Protein AF-A0A3D0ZDS3-F1 (afdb_monomer_lite)

Radius of gyration: 17.26 Å; chains: 1; bounding box: 46×27×45 Å

Secondary structure (DSSP, 8-state):
---SS-GGG--HHHHHHHHHHHH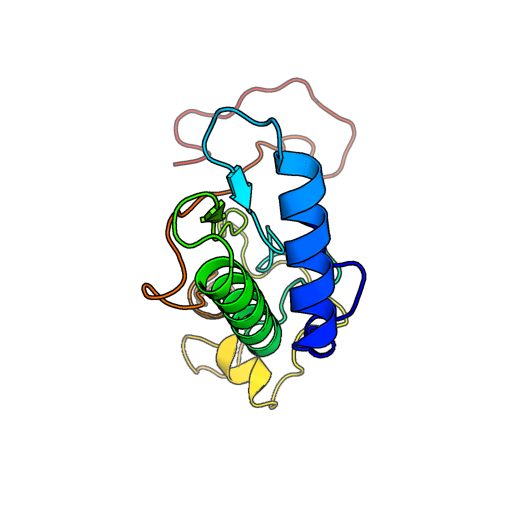HHTTT--S-EEEE-S-STTSSSSTTTT-HHHHHHHHHHHHHHHHHHHTTTEEEEE-PBPGGGPSPS--TTSPPTTSTTTTTT-SS-SS--STTS-SSGGG---TTT--EE--B-----STTSS-----PPTTTT-

Structure (mmCIF, N/CA/C/O backbone):
data_AF-A0A3D0ZDS3-F1
#
_entry.id   AF-A0A3D0ZDS3-F1
#
loop_
_atom_site.group_PDB
_atom_site.id
_atom_site.type_symbol
_atom_site.label_atom_id
_atom_site.label_alt_id
_atom_site.label_comp_id
_atom_site.label_asym_id
_atom_site.label_entity_id
_atom_site.label_seq_id
_atom_site.pdbx_PDB_ins_code
_atom_site.Cartn_x
_atom_site.Cartn_y
_atom_site.Cartn_z
_atom_site.occupancy
_atom_site.B_iso_or_equiv
_atom_site.auth_seq_id
_atom_site.auth_comp_id
_atom_site.auth_asym_id
_atom_site.auth_atom_id
_atom_site.pdbx_PDB_model_num
ATOM 1 N N . VAL A 1 1 ? -7.464 5.366 3.498 1.00 92.94 1 VAL A N 1
ATOM 2 C CA . VAL A 1 1 ? -6.716 6.273 4.393 1.00 92.94 1 VAL A CA 1
ATOM 3 C C . VAL A 1 1 ? -5.455 6.715 3.685 1.00 92.94 1 VAL A C 1
ATOM 5 O O . VAL A 1 1 ? -4.686 5.861 3.259 1.00 92.94 1 VAL A O 1
ATOM 8 N N . LYS A 1 2 ? -5.288 8.025 3.502 1.00 95.94 2 LYS A N 1
ATOM 9 C CA . LYS A 1 2 ? -4.090 8.621 2.904 1.00 95.94 2 LYS A CA 1
ATOM 10 C C . LYS A 1 2 ? -3.236 9.173 4.053 1.00 95.94 2 LYS A C 1
ATOM 12 O O . LYS A 1 2 ? -3.731 10.076 4.727 1.00 95.94 2 LYS A O 1
ATOM 17 N N . PRO A 1 3 ? -2.050 8.616 4.348 1.00 95.00 3 PRO A N 1
ATOM 18 C CA . PRO A 1 3 ? -1.202 9.158 5.403 1.00 95.00 3 PRO A CA 1
ATOM 19 C C . PRO A 1 3 ? -0.781 10.589 5.049 1.00 95.00 3 PRO A C 1
ATOM 21 O O . PRO A 1 3 ? -0.432 10.875 3.906 1.00 95.00 3 PRO A O 1
ATOM 24 N N . THR A 1 4 ? -0.851 11.489 6.028 1.00 91.81 4 THR A N 1
ATOM 25 C CA . THR A 1 4 ? -0.437 12.898 5.895 1.00 91.81 4 THR A CA 1
ATOM 26 C C . THR A 1 4 ? 0.978 13.149 6.415 1.00 91.81 4 THR A C 1
ATOM 28 O O . THR A 1 4 ? 1.488 14.260 6.303 1.00 91.81 4 THR A O 1
ATOM 31 N N . VAL A 1 5 ? 1.606 12.117 6.978 1.00 93.94 5 VAL A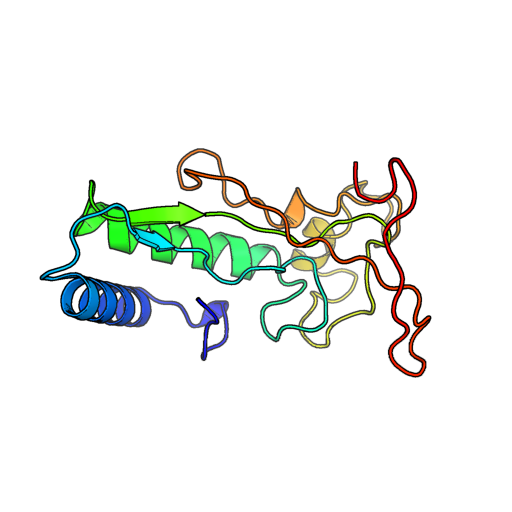 N 1
ATOM 32 C CA . VAL A 1 5 ? 2.994 12.098 7.442 1.00 93.94 5 VAL A CA 1
ATOM 33 C C . VAL A 1 5 ? 3.768 11.015 6.681 1.00 93.94 5 VAL A C 1
ATOM 35 O O . VAL A 1 5 ? 3.147 10.059 6.201 1.00 93.94 5 VAL A O 1
ATOM 38 N N . PRO A 1 6 ? 5.102 11.133 6.560 1.00 96.56 6 PRO A N 1
ATOM 39 C CA . PRO A 1 6 ? 5.951 10.062 6.045 1.00 96.56 6 PRO A CA 1
ATOM 40 C C . PRO A 1 6 ? 5.715 8.724 6.762 1.00 96.56 6 PRO A C 1
ATOM 42 O O . PRO A 1 6 ? 5.429 8.690 7.958 1.00 96.56 6 PRO A O 1
ATOM 45 N N . LEU A 1 7 ? 5.833 7.612 6.031 1.00 97.56 7 LEU A N 1
ATOM 46 C CA . LEU A 1 7 ? 5.542 6.272 6.561 1.00 97.56 7 LEU A CA 1
ATOM 47 C C . LEU A 1 7 ? 6.448 5.883 7.740 1.00 97.56 7 LEU A C 1
ATOM 49 O O . LEU A 1 7 ? 6.008 5.191 8.653 1.00 97.56 7 LEU A O 1
ATOM 53 N N . ASP A 1 8 ? 7.697 6.344 7.736 1.00 94.56 8 ASP A N 1
ATOM 54 C CA . ASP A 1 8 ? 8.676 6.128 8.806 1.00 94.56 8 ASP A CA 1
ATOM 55 C C . ASP A 1 8 ? 8.404 6.966 10.070 1.00 94.56 8 ASP A C 1
ATOM 57 O O . ASP A 1 8 ? 8.998 6.709 11.114 1.00 94.56 8 ASP A O 1
ATOM 61 N N . GLN A 1 9 ? 7.472 7.922 10.003 1.00 96.25 9 GLN A N 1
ATOM 62 C CA . GLN A 1 9 ? 7.008 8.726 11.139 1.00 96.25 9 GLN A CA 1
ATOM 63 C C . GLN A 1 9 ? 5.707 8.194 11.756 1.00 96.25 9 GLN A C 1
ATOM 65 O O . GLN A 1 9 ? 5.167 8.803 12.680 1.00 96.25 9 GLN A O 1
ATOM 70 N N . ILE A 1 10 ? 5.180 7.067 11.270 1.00 96.56 10 ILE A N 1
ATOM 71 C CA . ILE A 1 10 ? 3.993 6.422 11.844 1.00 96.56 10 ILE A CA 1
ATOM 72 C C . ILE A 1 10 ? 4.419 5.624 13.078 1.00 96.56 10 ILE A C 1
ATOM 74 O O . ILE A 1 10 ? 4.643 4.416 13.035 1.00 96.56 10 ILE A O 1
ATOM 78 N N . ASP A 1 11 ? 4.561 6.344 14.187 1.00 94.00 11 ASP A N 1
ATOM 79 C CA . ASP A 1 11 ? 4.854 5.784 15.500 1.00 94.00 11 ASP A CA 1
ATOM 80 C C . ASP A 1 11 ? 3.577 5.423 16.283 1.00 94.00 11 ASP A C 1
ATOM 82 O O . ASP A 1 11 ? 2.442 5.643 15.848 1.00 94.00 11 ASP A O 1
ATOM 86 N N . ALA A 1 12 ? 3.755 4.876 17.487 1.00 92.12 12 ALA A N 1
ATOM 87 C CA . ALA A 1 12 ? 2.640 4.482 18.344 1.00 92.12 12 ALA A CA 1
ATOM 88 C C . ALA A 1 12 ? 1.727 5.661 18.743 1.00 92.12 12 ALA A C 1
ATOM 90 O O . ALA A 1 12 ? 0.545 5.456 19.012 1.00 92.12 12 ALA A O 1
ATOM 91 N N . GLY A 1 13 ? 2.245 6.891 18.812 1.00 94.38 13 GLY A N 1
ATOM 92 C CA . GLY A 1 13 ? 1.450 8.084 19.101 1.00 94.38 13 GLY A CA 1
ATOM 93 C C . GLY A 1 13 ? 0.547 8.466 17.931 1.00 94.38 13 GLY A C 1
ATOM 94 O O . GLY A 1 13 ? -0.649 8.707 18.131 1.00 94.38 13 GLY A O 1
ATOM 95 N N . VAL A 1 14 ? 1.097 8.453 16.715 1.00 95.88 14 VAL A N 1
ATOM 96 C CA . VAL A 1 14 ? 0.341 8.673 15.473 1.00 95.88 14 VAL A CA 1
ATOM 97 C C . VAL A 1 14 ? -0.746 7.612 15.316 1.00 95.88 14 VAL A C 1
ATOM 99 O O . VAL A 1 14 ? -1.903 7.956 15.075 1.00 95.88 14 VAL A O 1
ATOM 102 N N . VAL A 1 15 ? -0.408 6.337 15.532 1.00 95.56 15 VAL A N 1
ATOM 103 C CA . VAL A 1 15 ? -1.371 5.228 15.462 1.00 95.56 15 VAL A CA 1
ATOM 104 C C . VAL A 1 15 ? -2.496 5.399 16.480 1.00 95.56 15 VAL A C 1
ATOM 106 O O . VAL A 1 15 ? -3.660 5.355 16.091 1.00 95.56 15 VAL A O 1
ATOM 109 N N . ARG A 1 16 ? -2.187 5.661 17.759 1.00 94.31 16 ARG A N 1
ATOM 110 C CA . ARG A 1 16 ? -3.223 5.873 18.790 1.00 94.31 16 ARG A CA 1
ATOM 111 C C . ARG A 1 16 ? -4.158 7.028 18.447 1.00 94.31 16 ARG A C 1
ATOM 113 O O . ARG A 1 16 ? -5.362 6.912 18.642 1.00 94.31 16 ARG A O 1
ATOM 120 N N . THR A 1 17 ? -3.610 8.125 17.926 1.00 94.50 17 THR A N 1
ATOM 121 C CA . THR A 1 17 ? -4.411 9.287 17.515 1.00 94.50 17 THR A CA 1
ATOM 122 C C . THR A 1 17 ? -5.346 8.915 16.370 1.00 94.50 17 THR A C 1
ATOM 124 O O . THR A 1 17 ? -6.535 9.216 16.414 1.00 94.50 17 THR A O 1
ATOM 127 N N . PHE A 1 18 ? -4.824 8.217 15.362 1.00 93.62 18 PHE A N 1
ATOM 128 C CA . PHE A 1 18 ? -5.610 7.782 14.217 1.00 93.62 18 PHE A CA 1
ATOM 129 C C . PHE A 1 18 ? -6.740 6.821 14.615 1.00 93.62 18 PHE A C 1
ATOM 131 O O . PHE A 1 18 ? -7.879 7.013 14.194 1.00 93.62 18 PHE A O 1
ATOM 138 N N . VAL A 1 19 ? -6.444 5.830 15.455 1.00 93.19 19 VAL A N 1
ATOM 139 C CA . VAL A 1 19 ? -7.428 4.865 15.961 1.00 93.19 19 VAL A CA 1
ATOM 140 C C . VAL A 1 19 ? -8.534 5.571 16.746 1.00 93.19 19 VAL A C 1
ATOM 142 O O . VAL A 1 19 ? -9.704 5.374 16.433 1.00 93.19 19 VAL A O 1
ATOM 145 N N . ALA A 1 20 ? -8.180 6.462 17.678 1.00 92.62 20 ALA A N 1
ATOM 146 C CA . ALA A 1 20 ? -9.157 7.200 18.480 1.00 92.62 20 ALA A CA 1
ATOM 147 C C . ALA A 1 20 ? -10.087 8.082 17.624 1.00 92.62 20 ALA A C 1
ATOM 149 O O . ALA A 1 20 ? -11.287 8.173 17.887 1.00 92.62 20 ALA A O 1
ATOM 150 N N . GLU A 1 21 ? -9.560 8.723 16.575 1.00 92.62 21 GLU A N 1
ATOM 151 C CA . GLU A 1 21 ? -10.387 9.495 15.638 1.00 92.62 21 GLU A CA 1
ATOM 152 C C . GLU A 1 21 ? -11.340 8.595 14.843 1.00 92.62 21 GLU A C 1
ATOM 154 O O . GLU A 1 21 ? -12.501 8.950 14.636 1.00 92.62 21 GLU A O 1
ATOM 159 N N . ILE A 1 22 ? -10.883 7.412 14.429 1.00 91.56 22 ILE A N 1
ATOM 160 C CA . ILE A 1 22 ? -11.732 6.446 13.733 1.00 91.56 22 ILE A CA 1
ATOM 161 C C . ILE A 1 22 ? -12.847 5.937 14.646 1.00 91.56 22 ILE A C 1
ATOM 163 O O . ILE A 1 22 ? -14.002 5.980 14.231 1.00 91.56 22 ILE A O 1
ATOM 167 N N . GLU A 1 23 ? -12.539 5.550 15.885 1.00 89.38 23 GLU A N 1
ATOM 168 C CA . GLU A 1 23 ? -13.536 5.122 16.876 1.00 89.38 23 GLU A CA 1
ATOM 169 C C . GLU A 1 23 ? -14.594 6.197 17.125 1.00 89.38 23 GLU A C 1
ATOM 171 O O . GLU A 1 23 ? -15.792 5.913 17.155 1.00 89.38 23 GLU A O 1
ATOM 176 N N . LYS A 1 24 ? -14.160 7.455 17.245 1.00 90.56 24 LYS A N 1
ATOM 177 C CA . LYS A 1 24 ? -15.055 8.599 17.420 1.00 90.56 24 LYS A CA 1
ATOM 178 C C . LYS A 1 24 ? -15.986 8.786 16.224 1.00 90.56 24 LYS A C 1
ATOM 180 O O . LYS A 1 24 ? -17.172 9.042 16.413 1.00 90.56 24 LYS A O 1
ATOM 185 N N . ILE A 1 25 ? -15.468 8.680 15.001 1.00 88.81 25 ILE A N 1
ATOM 186 C CA . ILE A 1 25 ? -16.264 8.839 13.774 1.00 88.81 25 ILE A CA 1
ATOM 187 C C . ILE A 1 25 ? -17.202 7.641 13.566 1.00 88.81 25 ILE A C 1
ATOM 189 O O . ILE A 1 25 ? -18.296 7.809 13.028 1.00 88.81 25 ILE A O 1
ATOM 193 N N . SER A 1 26 ? -16.806 6.444 14.004 1.00 88.88 26 SER A N 1
ATOM 194 C CA . SER A 1 26 ? -17.597 5.221 13.860 1.00 88.88 26 SER A CA 1
ATOM 195 C C . SER A 1 26 ? -18.506 4.909 15.051 1.00 88.88 26 SER A C 1
ATOM 197 O O . SER A 1 26 ? -19.148 3.864 15.030 1.00 88.88 26 SER A O 1
ATOM 199 N N . ALA A 1 27 ? -18.589 5.773 16.069 1.00 87.44 27 ALA A N 1
ATOM 200 C CA . ALA A 1 27 ? -19.268 5.474 17.337 1.00 87.44 27 ALA A CA 1
ATOM 201 C C . ALA A 1 27 ? -20.729 5.008 17.168 1.00 87.44 27 ALA A C 1
ATOM 203 O O . ALA A 1 27 ? -21.158 4.065 17.828 1.00 87.44 27 ALA A O 1
ATOM 204 N N . ASP A 1 28 ? -21.466 5.622 16.238 1.00 87.56 28 ASP A N 1
ATOM 205 C CA . ASP A 1 28 ? -22.861 5.271 15.931 1.00 87.56 28 ASP A CA 1
ATOM 206 C C . ASP A 1 28 ? -23.006 4.466 14.625 1.00 87.56 28 ASP A C 1
ATOM 208 O O . ASP A 1 28 ? -24.121 4.204 14.154 1.00 87.56 28 ASP A O 1
ATOM 212 N N . PHE A 1 29 ? -21.888 4.082 14.002 1.00 88.38 29 PHE A N 1
ATOM 213 C CA . PHE A 1 29 ? -21.904 3.367 12.734 1.00 88.38 29 PHE A CA 1
ATOM 214 C C . PHE A 1 29 ? -22.332 1.913 12.939 1.00 88.38 29 PHE A C 1
ATOM 216 O O . PHE A 1 29 ? -21.713 1.144 13.670 1.00 88.38 29 PHE A O 1
ATOM 223 N N . ARG A 1 30 ? -23.399 1.511 12.245 1.00 86.25 30 ARG A N 1
ATOM 224 C CA . ARG A 1 30 ? -23.877 0.126 12.233 1.00 86.25 30 ARG A CA 1
ATOM 225 C C . ARG A 1 30 ? -23.320 -0.587 11.008 1.00 86.25 30 ARG A C 1
ATOM 227 O O . ARG A 1 30 ? -23.922 -0.535 9.939 1.00 86.25 30 ARG A O 1
ATOM 234 N N . GLY A 1 31 ? -22.176 -1.244 11.167 1.00 88.19 31 GLY A N 1
ATOM 235 C CA . GLY A 1 31 ? -21.547 -2.031 10.110 1.00 88.19 31 GLY A CA 1
ATOM 236 C C . GLY A 1 31 ? -20.070 -2.306 10.375 1.00 88.19 31 GLY A C 1
ATOM 237 O O . GLY A 1 31 ? -19.545 -1.963 11.430 1.00 88.19 31 GLY A O 1
ATOM 238 N N . GLN A 1 32 ? -19.410 -2.910 9.388 1.00 89.00 32 GLN A N 1
ATOM 239 C CA . GLN A 1 32 ? -17.969 -3.150 9.397 1.00 89.00 32 GLN A CA 1
ATOM 240 C C . GLN A 1 32 ? -17.241 -1.950 8.786 1.00 89.00 32 GLN A C 1
ATOM 242 O O . GLN A 1 32 ? -17.590 -1.513 7.685 1.00 89.00 32 GLN A O 1
ATOM 247 N N . LEU A 1 33 ? -16.211 -1.441 9.458 1.00 91.94 33 LEU A N 1
ATOM 248 C CA . LEU A 1 33 ? -15.348 -0.419 8.877 1.00 91.94 33 LEU A CA 1
ATOM 249 C C . LEU A 1 33 ? -14.195 -1.073 8.111 1.00 91.94 33 LEU A C 1
ATOM 251 O O . LEU A 1 33 ? -13.360 -1.742 8.705 1.00 91.94 33 LEU A O 1
ATOM 255 N N . LEU A 1 34 ? -14.106 -0.842 6.801 1.00 94.81 34 LEU A N 1
ATOM 256 C CA . LEU A 1 34 ? -12.989 -1.320 5.983 1.00 94.81 34 LEU A CA 1
ATOM 257 C C . LEU A 1 34 ? -11.917 -0.227 5.880 1.00 94.81 34 LEU A C 1
ATOM 259 O O . LEU A 1 34 ? -12.098 0.791 5.205 1.00 94.81 34 LEU A O 1
ATOM 263 N N . VAL A 1 35 ? -10.777 -0.436 6.535 1.00 95.19 35 VAL A N 1
ATOM 264 C CA . VAL A 1 35 ? -9.651 0.498 6.549 1.00 95.19 35 VAL A CA 1
ATOM 265 C C . VAL A 1 35 ? -8.646 0.124 5.475 1.00 95.19 35 VAL A C 1
ATOM 267 O O . VAL A 1 35 ? -7.808 -0.761 5.614 1.00 95.19 35 VAL A O 1
ATOM 270 N N . ARG A 1 36 ? -8.701 0.885 4.386 1.00 97.12 36 ARG A N 1
ATOM 271 C CA . ARG A 1 36 ? -7.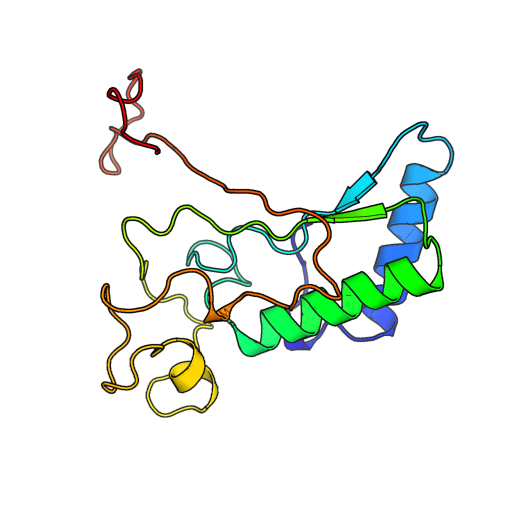756 0.785 3.279 1.00 97.12 36 ARG A CA 1
ATOM 272 C C . ARG A 1 36 ? -6.563 1.710 3.494 1.00 97.12 36 ARG A C 1
ATOM 274 O O . ARG A 1 36 ? -6.592 2.862 3.046 1.00 97.12 36 ARG A O 1
ATOM 281 N N . PHE A 1 37 ? -5.568 1.269 4.254 1.00 97.81 37 PHE A N 1
ATOM 282 C CA . PHE A 1 37 ? -4.416 2.098 4.617 1.00 97.81 37 PHE A CA 1
ATOM 283 C C . PHE A 1 37 ? -3.392 2.216 3.479 1.00 97.81 37 PHE A C 1
ATOM 285 O O . PHE A 1 37 ? -2.953 1.205 2.935 1.00 97.81 37 PHE A O 1
ATOM 292 N N . ALA A 1 38 ? -3.029 3.461 3.136 1.00 98.19 38 ALA A N 1
ATOM 293 C CA . ALA A 1 38 ? -2.026 3.804 2.126 1.00 98.19 38 ALA A CA 1
ATOM 294 C C . ALA A 1 38 ? -2.160 2.960 0.829 1.00 98.19 38 ALA A C 1
ATOM 296 O O . ALA A 1 38 ? -1.232 2.247 0.456 1.00 98.19 38 ALA A O 1
ATOM 297 N N . PRO A 1 39 ? -3.331 2.988 0.154 1.00 98.38 39 PRO A N 1
ATOM 298 C CA . PRO A 1 39 ? -3.556 2.195 -1.055 1.00 98.38 39 PRO A CA 1
ATOM 299 C C . PRO A 1 39 ? -2.622 2.612 -2.190 1.00 98.38 39 PRO A C 1
ATOM 301 O O . PRO A 1 39 ? -2.080 3.716 -2.168 1.00 98.38 39 PRO A O 1
ATOM 304 N N . ASP A 1 40 ? -2.502 1.758 -3.203 1.00 98.06 40 ASP A N 1
ATOM 305 C CA . ASP A 1 40 ? -1.711 2.004 -4.415 1.00 98.06 40 ASP A CA 1
ATOM 306 C C . ASP A 1 40 ? -0.219 2.221 -4.097 1.00 98.06 40 ASP A C 1
ATOM 308 O O . ASP A 1 40 ? 0.489 2.955 -4.779 1.00 98.06 40 ASP A O 1
ATOM 312 N N . MET A 1 41 ? 0.269 1.589 -3.027 1.00 98.56 41 MET A N 1
ATOM 313 C CA . MET A 1 41 ? 1.638 1.726 -2.520 1.00 98.56 41 MET A CA 1
ATOM 314 C C . MET A 1 41 ? 2.721 1.240 -3.494 1.00 98.56 41 MET A C 1
ATOM 316 O O . MET A 1 41 ? 3.879 1.628 -3.365 1.00 98.56 41 MET A O 1
ATOM 320 N N . ASN A 1 42 ? 2.356 0.393 -4.455 1.00 98.25 42 ASN A N 1
ATOM 321 C CA . ASN A 1 42 ? 3.221 -0.028 -5.552 1.00 98.25 42 ASN A CA 1
ATOM 322 C C . ASN A 1 42 ? 3.278 1.003 -6.697 1.00 98.25 42 ASN A C 1
ATOM 324 O O . ASN A 1 42 ? 4.161 0.916 -7.547 1.00 98.25 42 ASN A O 1
ATOM 328 N N . GLY A 1 43 ? 2.376 1.988 -6.705 1.00 97.25 43 GLY A N 1
ATOM 329 C CA . GLY A 1 43 ? 2.350 3.122 -7.626 1.00 97.25 43 GLY A CA 1
ATOM 330 C C . GLY A 1 43 ? 3.335 4.232 -7.259 1.00 97.25 43 GLY A C 1
ATOM 331 O O . GLY A 1 43 ? 3.864 4.284 -6.148 1.00 97.25 43 GLY A O 1
ATOM 332 N N . SER A 1 44 ? 3.556 5.156 -8.194 1.00 96.75 44 SER A N 1
ATOM 333 C CA . SER A 1 44 ? 4.502 6.273 -8.047 1.00 96.75 44 SER A CA 1
ATOM 334 C C . SER A 1 44 ? 3.865 7.647 -7.838 1.00 96.75 44 SER A C 1
ATOM 336 O O . SER A 1 44 ? 4.554 8.614 -7.525 1.00 96.75 44 SER A O 1
ATOM 338 N N . TRP A 1 45 ? 2.545 7.743 -7.989 1.00 95.12 45 TRP A N 1
ATOM 339 C CA . TRP A 1 45 ? 1.766 8.989 -7.933 1.00 95.12 45 TRP A CA 1
ATOM 340 C C . TRP A 1 45 ? 1.287 9.366 -6.524 1.00 95.12 45 TRP A C 1
ATOM 342 O O . TRP A 1 45 ? 0.596 10.370 -6.347 1.00 95.12 45 TRP A O 1
ATOM 352 N N . VAL A 1 46 ? 1.623 8.565 -5.514 1.00 96.81 46 VAL A N 1
ATOM 353 C CA . VAL A 1 46 ? 1.299 8.817 -4.105 1.00 96.81 46 VAL A CA 1
ATOM 354 C C . VAL A 1 46 ? 2.581 8.987 -3.297 1.00 96.81 46 VAL A C 1
ATOM 356 O O . VAL A 1 46 ? 3.552 8.273 -3.522 1.00 96.81 46 VAL A O 1
ATOM 359 N N . ASP A 1 47 ? 2.589 9.896 -2.318 1.00 96.69 47 ASP A N 1
ATOM 360 C CA . ASP A 1 47 ? 3.809 10.224 -1.555 1.00 96.69 47 ASP A CA 1
ATOM 361 C C . ASP A 1 47 ? 4.378 9.034 -0.750 1.00 96.69 47 ASP A C 1
ATOM 363 O O . ASP A 1 47 ? 5.574 8.996 -0.443 1.00 96.69 47 ASP A O 1
ATOM 367 N N . TRP A 1 48 ? 3.535 8.050 -0.419 1.00 97.75 48 TRP A N 1
ATOM 368 C CA . TRP A 1 48 ? 3.901 6.789 0.244 1.00 97.75 48 TRP A CA 1
ATOM 369 C C . TRP A 1 48 ? 4.289 5.669 -0.738 1.00 97.75 48 TRP A C 1
ATOM 371 O O . TRP A 1 48 ? 4.591 4.550 -0.321 1.00 97.75 48 TRP A O 1
ATOM 381 N N . GLY A 1 49 ? 4.259 5.958 -2.037 1.00 97.81 49 GLY A N 1
ATOM 382 C CA . GLY A 1 49 ? 4.503 5.009 -3.111 1.00 97.81 49 GLY A CA 1
ATOM 383 C C . GLY A 1 49 ? 5.948 4.527 -3.148 1.00 97.81 49 GLY A C 1
ATOM 384 O O . GLY A 1 49 ? 6.876 5.246 -2.758 1.00 97.81 49 GLY A O 1
ATOM 385 N N . GLN A 1 50 ? 6.122 3.294 -3.619 1.00 98.31 50 GLN A N 1
ATOM 386 C CA . GLN A 1 50 ? 7.401 2.638 -3.890 1.00 98.31 50 GLN A CA 1
ATOM 387 C C . GLN A 1 50 ? 8.367 2.571 -2.690 1.00 98.31 50 GLN A C 1
ATOM 389 O O . GLN A 1 50 ? 9.581 2.513 -2.860 1.00 98.31 50 GLN A O 1
ATOM 394 N N . GLN A 1 51 ? 7.829 2.525 -1.467 1.00 98.19 51 GLN A N 1
ATOM 395 C CA . GLN A 1 51 ? 8.585 2.459 -0.207 1.00 98.19 51 GLN A CA 1
ATOM 396 C C . GLN A 1 51 ? 8.276 1.159 0.568 1.00 98.19 51 GLN A C 1
ATOM 398 O O . GLN A 1 51 ? 7.608 1.207 1.602 1.00 98.19 51 GLN A O 1
ATOM 403 N N . PRO A 1 52 ? 8.733 -0.021 0.101 1.00 98.19 52 PRO A N 1
ATOM 404 C CA . PRO A 1 52 ? 8.264 -1.329 0.581 1.00 98.19 52 PRO A CA 1
ATOM 405 C C . PRO A 1 52 ? 8.467 -1.561 2.085 1.00 98.19 52 PRO A C 1
ATOM 407 O O . PRO A 1 52 ? 7.519 -1.907 2.791 1.00 98.19 52 PRO A O 1
ATOM 410 N N . ALA A 1 53 ? 9.674 -1.318 2.607 1.00 97.88 53 ALA A N 1
ATOM 411 C CA . ALA A 1 53 ? 9.975 -1.517 4.028 1.00 97.88 53 ALA A CA 1
ATOM 412 C C . ALA A 1 53 ? 9.134 -0.603 4.936 1.00 97.88 53 ALA A C 1
ATOM 414 O O . ALA A 1 53 ? 8.497 -1.074 5.882 1.00 97.88 53 ALA A O 1
ATOM 415 N N . ALA A 1 54 ? 9.098 0.696 4.622 1.00 98.25 54 ALA A N 1
ATOM 416 C CA . ALA A 1 54 ? 8.342 1.675 5.396 1.00 98.25 54 ALA A CA 1
ATOM 417 C C . ALA A 1 54 ? 6.833 1.397 5.321 1.00 98.25 54 ALA A C 1
ATOM 419 O O . ALA A 1 54 ? 6.144 1.476 6.335 1.00 98.25 54 ALA A O 1
ATOM 420 N N . TYR A 1 55 ? 6.330 0.991 4.150 1.00 98.62 55 TYR A N 1
ATOM 421 C CA . TYR A 1 55 ? 4.927 0.634 3.963 1.00 98.62 55 TYR A CA 1
ATOM 422 C C . TYR A 1 55 ? 4.533 -0.558 4.835 1.00 98.62 55 TYR A C 1
ATOM 424 O O . TYR A 1 55 ? 3.558 -0.479 5.582 1.00 98.62 55 TYR A O 1
ATOM 432 N N . ARG A 1 56 ? 5.318 -1.643 4.787 1.00 98.56 56 ARG A N 1
ATOM 433 C CA . ARG A 1 56 ? 5.064 -2.849 5.585 1.00 98.56 56 ARG A CA 1
ATOM 434 C C . ARG A 1 56 ? 5.079 -2.537 7.079 1.00 98.56 56 ARG A C 1
ATOM 436 O O . ARG A 1 56 ? 4.180 -2.974 7.792 1.00 98.56 56 ARG A O 1
ATOM 443 N N . SER A 1 57 ? 6.051 -1.749 7.541 1.00 98.25 57 SER A N 1
ATOM 444 C CA . SER A 1 57 ? 6.136 -1.317 8.942 1.00 98.25 57 SER A CA 1
ATOM 445 C C . SER A 1 57 ? 4.902 -0.509 9.367 1.00 98.25 57 SER A C 1
ATOM 447 O O . SER A 1 57 ? 4.222 -0.869 10.328 1.00 98.25 57 SER A O 1
ATOM 449 N N . ALA A 1 58 ? 4.550 0.527 8.600 1.00 98.50 58 ALA A N 1
ATOM 450 C CA . ALA A 1 58 ? 3.415 1.395 8.893 1.00 98.50 58 ALA A CA 1
ATOM 451 C C . ALA A 1 58 ? 2.073 0.650 8.872 1.00 98.50 58 ALA A C 1
ATOM 453 O O . ALA A 1 58 ? 1.249 0.839 9.766 1.00 98.50 58 ALA A O 1
ATOM 454 N N . PHE A 1 59 ? 1.851 -0.225 7.885 1.00 98.56 59 PHE A N 1
ATOM 455 C CA . PHE A 1 59 ? 0.626 -1.020 7.800 1.00 98.56 59 PHE A CA 1
ATOM 456 C C . PHE A 1 59 ? 0.463 -1.908 9.036 1.00 98.56 59 PHE A C 1
ATOM 458 O O . PHE A 1 59 ? -0.605 -1.928 9.646 1.00 98.56 59 PHE A O 1
ATOM 465 N N . ARG A 1 60 ? 1.537 -2.599 9.442 1.00 98.06 60 ARG A N 1
ATOM 466 C CA . ARG A 1 60 ? 1.541 -3.451 10.639 1.00 98.06 60 ARG A CA 1
ATOM 467 C C . ARG A 1 60 ? 1.288 -2.645 11.912 1.00 98.06 60 ARG A C 1
ATOM 469 O O . ARG A 1 60 ? 0.524 -3.098 12.758 1.00 98.06 60 ARG A O 1
ATOM 476 N N . ALA A 1 61 ? 1.872 -1.453 12.032 1.00 97.44 61 ALA A N 1
ATOM 477 C CA . ALA A 1 61 ? 1.648 -0.570 13.176 1.00 97.44 61 ALA A CA 1
ATOM 478 C C . ALA A 1 61 ? 0.178 -0.126 13.281 1.00 97.44 61 ALA A C 1
ATOM 480 O O . ALA A 1 61 ? -0.414 -0.193 14.356 1.00 97.44 61 ALA A O 1
ATOM 481 N N . VAL A 1 62 ? -0.439 0.263 12.160 1.00 96.38 62 VAL A N 1
ATOM 482 C CA . VAL A 1 62 ? -1.863 0.634 12.118 1.00 96.38 62 VAL A CA 1
ATOM 483 C C . VAL A 1 62 ? -2.764 -0.561 12.439 1.00 96.38 62 VAL A C 1
ATOM 485 O O . VAL A 1 62 ? -3.692 -0.420 13.234 1.00 96.38 62 VAL A O 1
ATOM 488 N N . ALA A 1 63 ? -2.480 -1.736 11.869 1.00 95.94 63 ALA A N 1
ATOM 489 C CA . ALA A 1 63 ? -3.237 -2.956 12.145 1.00 95.94 63 ALA A CA 1
ATOM 490 C C . ALA A 1 63 ? -3.177 -3.340 13.634 1.00 95.94 63 ALA A C 1
ATOM 492 O O . ALA A 1 63 ? -4.206 -3.635 14.238 1.00 95.94 63 ALA A O 1
ATOM 493 N N . ALA A 1 64 ? -1.991 -3.262 14.247 1.00 94.88 64 ALA A N 1
ATOM 494 C CA . ALA A 1 64 ? -1.820 -3.501 15.678 1.00 94.88 64 ALA A CA 1
ATOM 495 C C . ALA A 1 64 ? -2.647 -2.521 16.527 1.00 94.88 64 ALA A C 1
ATOM 497 O O . ALA A 1 64 ? -3.324 -2.946 17.458 1.00 94.88 64 ALA A O 1
ATOM 498 N N . GLY A 1 65 ? -2.668 -1.233 16.164 1.00 94.50 65 GLY A N 1
ATOM 499 C CA . GLY A 1 65 ? -3.457 -0.226 16.877 1.00 94.50 65 GLY A CA 1
ATOM 500 C C . GLY A 1 65 ? -4.961 -0.512 16.893 1.00 94.50 65 GLY A C 1
ATOM 501 O O . GLY A 1 65 ? -5.603 -0.359 17.932 1.00 94.50 65 GLY A O 1
ATOM 502 N N . PHE A 1 66 ? -5.530 -0.961 15.770 1.00 92.69 66 PHE A N 1
ATOM 503 C CA . PHE A 1 66 ? -6.942 -1.365 15.732 1.00 92.69 66 PHE A CA 1
ATOM 504 C C . PHE A 1 66 ? -7.203 -2.659 16.495 1.00 92.69 66 PHE A C 1
ATOM 506 O O . PHE A 1 66 ? -8.236 -2.779 17.149 1.00 92.69 66 PHE A O 1
ATOM 513 N N . LYS A 1 67 ? -6.264 -3.606 16.456 1.00 89.25 67 LYS A N 1
ATOM 514 C CA . LYS A 1 67 ? -6.388 -4.871 17.181 1.00 89.25 67 LYS A CA 1
ATOM 515 C C . LYS A 1 67 ? -6.387 -4.686 18.701 1.00 89.25 67 LYS A C 1
ATOM 517 O O . LYS A 1 67 ? -7.108 -5.380 19.404 1.00 89.25 67 LYS A O 1
ATOM 522 N N . GLU A 1 68 ? -5.617 -3.730 19.215 1.00 86.75 68 GLU A N 1
ATOM 523 C CA . GLU A 1 68 ? -5.569 -3.425 20.653 1.00 86.75 68 GLU A CA 1
ATOM 524 C C . GLU A 1 68 ? -6.868 -2.811 21.201 1.00 86.75 68 GLU A C 1
ATOM 526 O O . GLU A 1 68 ? -7.146 -2.929 22.394 1.00 86.75 68 GLU A O 1
ATOM 531 N N . THR A 1 69 ? -7.649 -2.137 20.358 1.00 77.19 69 THR A N 1
ATOM 532 C CA . THR A 1 69 ? -8.721 -1.223 20.792 1.00 77.19 69 THR A CA 1
ATOM 533 C C . THR A 1 69 ? -10.115 -1.649 20.336 1.00 77.19 69 THR A C 1
ATOM 535 O O . THR A 1 69 ? -11.086 -1.478 21.072 1.00 77.19 69 THR A O 1
ATOM 538 N N . ASN A 1 70 ? -10.221 -2.256 19.153 1.00 69.44 70 ASN A N 1
ATOM 539 C CA . ASN A 1 70 ? -11.480 -2.470 18.448 1.00 69.44 70 ASN A CA 1
ATOM 540 C C . ASN A 1 70 ? -11.492 -3.808 17.683 1.00 69.44 70 ASN A C 1
ATOM 542 O O . ASN A 1 70 ? -12.004 -3.857 16.567 1.00 69.44 70 ASN A O 1
ATOM 546 N N . ASP A 1 71 ? -10.932 -4.874 18.278 1.00 66.25 71 ASP A N 1
ATOM 547 C CA . ASP A 1 71 ? -10.664 -6.239 17.746 1.00 66.25 71 ASP A CA 1
ATOM 548 C C . ASP A 1 71 ? -11.795 -6.909 16.912 1.00 66.25 71 ASP A C 1
ATOM 550 O O . ASP A 1 71 ? -11.589 -7.967 16.330 1.00 66.25 71 ASP A O 1
ATOM 554 N N . ALA A 1 72 ? -12.989 -6.309 16.805 1.00 61.41 72 ALA A N 1
ATOM 555 C CA . ALA A 1 72 ? -14.104 -6.783 15.978 1.00 61.41 72 ALA A CA 1
ATOM 556 C C . ALA A 1 72 ? -14.753 -5.734 15.035 1.00 61.41 72 ALA A C 1
ATOM 558 O O . ALA A 1 72 ? -15.610 -6.098 14.227 1.00 61.41 72 ALA A O 1
ATOM 559 N N . GLY A 1 73 ? -14.408 -4.441 15.120 1.00 78.12 73 GLY A N 1
ATOM 560 C CA . GLY A 1 73 ? -15.112 -3.364 14.397 1.00 78.12 73 GLY A CA 1
ATOM 561 C C . GLY A 1 73 ? -14.466 -2.930 13.076 1.00 78.12 73 GLY A C 1
ATOM 562 O O . GLY A 1 73 ? -15.162 -2.494 12.151 1.00 78.12 73 GLY A O 1
ATOM 563 N N . THR A 1 74 ? -13.151 -3.098 12.954 1.00 89.75 74 THR A N 1
ATOM 564 C CA . THR A 1 74 ? -12.363 -2.649 11.800 1.00 89.75 74 THR A CA 1
ATOM 565 C C . THR A 1 74 ? -11.747 -3.831 11.063 1.00 89.75 74 THR A C 1
ATOM 567 O O . THR A 1 74 ? -11.245 -4.746 11.695 1.00 89.75 74 THR A O 1
ATOM 570 N N . VAL A 1 75 ? -11.755 -3.767 9.733 1.00 93.75 75 VAL A N 1
ATOM 571 C CA . VAL A 1 75 ? -11.111 -4.713 8.819 1.00 93.75 75 VAL A CA 1
ATOM 572 C C . VAL A 1 75 ? -9.984 -4.008 8.071 1.00 93.75 75 VAL A C 1
ATOM 574 O O . VAL A 1 75 ? -10.225 -3.026 7.363 1.00 93.75 75 VAL A O 1
ATOM 577 N N . MET A 1 76 ? -8.761 -4.513 8.183 1.00 96.94 76 MET A N 1
ATOM 578 C CA . MET A 1 76 ? -7.586 -4.006 7.479 1.00 96.94 76 MET A CA 1
ATOM 579 C C . MET A 1 76 ? -7.526 -4.531 6.041 1.00 96.94 76 MET A C 1
ATOM 581 O O . MET A 1 76 ? -7.386 -5.730 5.789 1.00 96.94 76 MET A O 1
ATOM 585 N N . VAL A 1 77 ? -7.595 -3.605 5.080 1.00 98.31 77 VAL A N 1
ATOM 586 C CA . VAL A 1 77 ? -7.591 -3.902 3.642 1.00 98.31 77 VAL A CA 1
ATOM 587 C C . VAL A 1 77 ? -6.249 -3.513 3.026 1.00 98.31 77 VAL A C 1
ATOM 589 O O . VAL A 1 77 ? -5.907 -2.326 2.962 1.00 98.31 77 VAL A O 1
ATOM 592 N N . TRP A 1 78 ? -5.514 -4.498 2.512 1.00 98.81 78 TRP A N 1
ATOM 593 C CA . TRP A 1 78 ? -4.340 -4.265 1.673 1.00 98.81 78 TRP A CA 1
ATOM 594 C C . TRP A 1 78 ? -4.781 -4.096 0.220 1.00 98.81 78 TRP A C 1
ATOM 596 O O . TRP A 1 78 ? -5.472 -4.951 -0.331 1.00 98.81 78 TRP A O 1
ATOM 606 N N . GLN A 1 79 ? -4.428 -2.968 -0.399 1.00 98.69 79 GLN A N 1
ATOM 607 C CA . GLN A 1 79 ? -4.889 -2.656 -1.749 1.00 98.69 79 GLN A CA 1
ATOM 608 C C . GLN A 1 79 ? -3.784 -2.052 -2.624 1.00 98.69 79 GLN A C 1
ATOM 610 O O . GLN A 1 79 ? -3.579 -0.834 -2.575 1.00 98.69 79 GLN A O 1
ATOM 615 N N . PRO A 1 80 ? -3.102 -2.868 -3.441 1.00 98.44 80 PRO A N 1
ATOM 616 C CA . PRO A 1 80 ? -2.234 -2.374 -4.499 1.00 98.44 80 PRO A CA 1
ATOM 617 C C . PRO A 1 80 ? -3.025 -1.826 -5.697 1.00 98.44 80 PRO A C 1
ATOM 619 O O . PRO A 1 80 ? -4.240 -2.009 -5.829 1.00 98.44 80 PRO A O 1
ATOM 622 N N . TYR A 1 81 ? -2.297 -1.170 -6.592 1.00 97.31 81 TYR A N 1
ATOM 623 C CA . TYR A 1 81 ? -2.720 -0.865 -7.952 1.00 97.31 81 TYR A CA 1
ATOM 624 C C . TYR A 1 81 ? -2.363 -2.023 -8.897 1.00 97.31 81 TYR A C 1
ATOM 626 O O . TYR A 1 81 ? -1.386 -2.733 -8.655 1.00 97.31 81 TYR A O 1
ATOM 634 N N . LEU A 1 82 ? -3.135 -2.215 -9.969 1.00 95.56 82 LEU A N 1
ATOM 635 C CA . LEU A 1 82 ? -2.904 -3.232 -10.998 1.00 95.56 82 LEU A CA 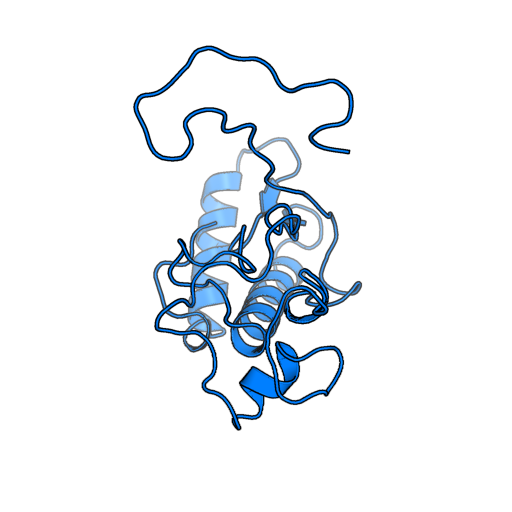1
ATOM 636 C C . LEU A 1 82 ? -1.471 -3.167 -11.549 1.00 95.56 82 LEU A C 1
ATOM 638 O O . LEU A 1 82 ? -1.076 -2.192 -12.177 1.00 95.56 82 LEU A O 1
ATOM 642 N N . GLY A 1 83 ? -0.700 -4.235 -11.356 1.00 94.75 83 GLY A N 1
ATOM 643 C CA . GLY A 1 83 ? 0.727 -4.291 -11.685 1.00 94.75 83 GLY A CA 1
ATOM 644 C C . GLY A 1 83 ? 1.081 -4.514 -13.159 1.00 94.75 83 GLY A C 1
ATOM 645 O O . GLY A 1 83 ? 2.203 -4.921 -13.423 1.00 94.75 83 GLY A O 1
ATOM 646 N N . ARG A 1 84 ? 0.156 -4.306 -14.109 1.00 89.38 84 ARG A N 1
ATOM 647 C CA . ARG A 1 84 ? 0.346 -4.648 -15.536 1.00 89.38 84 ARG A CA 1
ATOM 648 C C . ARG A 1 84 ? 1.577 -3.985 -16.165 1.00 89.38 84 ARG A C 1
ATOM 650 O O . ARG A 1 84 ? 2.280 -4.640 -16.923 1.00 89.38 84 ARG A O 1
ATOM 657 N N . ASP A 1 85 ? 1.829 -2.727 -15.813 1.00 89.25 85 ASP A N 1
ATOM 658 C CA . ASP A 1 85 ? 2.944 -1.919 -16.327 1.00 89.25 85 ASP A CA 1
ATOM 659 C C . ASP A 1 85 ? 3.958 -1.594 -15.219 1.00 89.25 85 ASP A C 1
ATOM 661 O O . ASP A 1 85 ? 4.620 -0.558 -15.234 1.00 89.25 85 ASP A O 1
ATOM 665 N N . TYR A 1 86 ? 4.034 -2.454 -14.201 1.00 94.38 86 TYR A N 1
ATOM 666 C CA . TYR A 1 86 ? 5.017 -2.308 -13.138 1.00 94.38 86 TYR A CA 1
ATOM 667 C C . TYR A 1 86 ? 6.430 -2.653 -13.657 1.00 94.38 86 TYR A C 1
ATOM 669 O O . TYR A 1 86 ? 6.561 -3.604 -14.426 1.00 94.38 86 TYR A O 1
ATOM 677 N N . PRO A 1 87 ? 7.485 -1.946 -13.208 1.00 95.94 87 PRO A N 1
ATOM 678 C CA . PRO A 1 87 ? 7.447 -0.792 -12.323 1.00 95.94 87 PRO A CA 1
ATOM 679 C C . PRO A 1 87 ? 7.021 0.480 -13.053 1.00 95.94 87 PRO A C 1
ATOM 681 O O . PRO A 1 87 ? 7.462 0.778 -14.159 1.00 95.94 87 PRO A O 1
ATOM 684 N N . PHE A 1 88 ? 6.196 1.272 -12.372 1.00 94.88 88 PHE A N 1
ATOM 685 C CA . PHE A 1 88 ? 5.874 2.629 -12.803 1.00 94.88 88 PHE A CA 1
ATOM 686 C C . PHE A 1 88 ? 7.081 3.557 -12.644 1.00 94.88 88 PHE A C 1
ATOM 688 O O . PHE A 1 88 ? 8.038 3.224 -11.938 1.00 94.88 88 PHE A O 1
ATOM 695 N N . ASP A 1 89 ? 6.979 4.765 -13.208 1.00 95.31 89 ASP A N 1
ATOM 696 C CA . ASP A 1 89 ? 7.976 5.827 -13.051 1.00 95.31 89 ASP A CA 1
ATOM 697 C C . ASP A 1 89 ? 8.500 5.926 -11.620 1.00 95.31 89 ASP A C 1
ATOM 699 O O . ASP A 1 89 ? 7.755 5.832 -10.647 1.00 95.31 89 ASP A O 1
ATOM 703 N N . ARG A 1 90 ? 9.804 6.132 -11.473 1.00 96.56 90 ARG A N 1
ATOM 704 C CA . ARG A 1 90 ? 10.433 6.128 -10.159 1.00 96.56 90 ARG A CA 1
ATOM 705 C C . ARG A 1 90 ? 9.997 7.337 -9.328 1.00 96.56 90 ARG A C 1
ATOM 707 O O . ARG A 1 90 ? 10.352 8.478 -9.618 1.00 96.56 90 ARG A O 1
ATOM 714 N N . HIS A 1 91 ? 9.308 7.077 -8.225 1.00 97.06 91 HIS A N 1
ATOM 715 C CA . HIS A 1 91 ? 8.990 8.062 -7.207 1.00 97.06 91 HIS A CA 1
ATOM 716 C C . HIS A 1 91 ? 10.265 8.542 -6.502 1.00 97.06 91 HIS A C 1
ATOM 718 O O . HIS A 1 91 ? 11.183 7.767 -6.220 1.00 97.06 91 HIS A O 1
ATOM 724 N N . ARG A 1 92 ? 10.304 9.831 -6.145 1.00 95.44 92 ARG A N 1
ATOM 725 C CA . ARG A 1 92 ? 11.465 10.467 -5.493 1.00 95.44 92 ARG A CA 1
ATOM 726 C C . ARG A 1 92 ? 11.877 9.814 -4.166 1.00 95.44 92 ARG A C 1
ATOM 728 O O . ARG A 1 92 ? 13.042 9.895 -3.799 1.00 95.44 92 ARG A O 1
ATOM 735 N N . ASN A 1 93 ? 10.938 9.163 -3.475 1.00 94.94 93 ASN A N 1
ATOM 736 C CA . ASN A 1 93 ? 11.188 8.490 -2.197 1.00 94.94 93 ASN A CA 1
ATOM 737 C C . ASN A 1 93 ? 11.454 6.978 -2.350 1.00 94.94 93 ASN A C 1
ATOM 739 O O . ASN A 1 93 ? 11.578 6.286 -1.343 1.00 94.94 93 ASN A O 1
ATOM 743 N N . ALA A 1 94 ? 11.520 6.440 -3.574 1.00 97.25 94 ALA A N 1
ATOM 744 C CA . ALA A 1 94 ? 11.847 5.031 -3.776 1.00 97.25 94 ALA A CA 1
ATOM 745 C C . ALA A 1 94 ? 13.301 4.734 -3.329 1.00 97.25 94 ALA A C 1
ATOM 747 O O . ALA A 1 94 ? 14.200 5.525 -3.648 1.00 97.25 94 ALA A O 1
ATOM 748 N N . PRO A 1 95 ? 13.576 3.603 -2.646 1.00 97.06 95 PRO A N 1
ATOM 749 C CA . PRO A 1 95 ? 14.920 3.214 -2.203 1.00 97.06 95 PRO A CA 1
ATOM 750 C C . PRO A 1 95 ? 15.953 3.187 -3.329 1.00 97.06 95 PRO A C 1
ATOM 752 O O . PRO A 1 95 ? 15.722 2.554 -4.359 1.00 97.06 95 PRO A O 1
ATOM 755 N N . ALA A 1 96 ? 17.079 3.886 -3.167 1.00 95.56 96 ALA A N 1
ATOM 756 C CA . ALA A 1 96 ? 18.114 4.022 -4.197 1.00 95.56 96 ALA A CA 1
ATOM 757 C C . ALA A 1 96 ? 18.778 2.675 -4.552 1.00 95.56 96 ALA A C 1
ATOM 759 O O . ALA A 1 96 ? 18.968 1.862 -3.642 1.00 95.56 96 ALA A O 1
ATOM 760 N N . PRO A 1 97 ? 19.182 2.450 -5.821 1.00 94.25 97 PRO A N 1
ATOM 761 C CA . PRO A 1 97 ? 19.969 1.279 -6.207 1.00 94.25 97 PRO A CA 1
ATOM 762 C C . PRO A 1 97 ? 21.153 1.036 -5.264 1.00 94.25 97 PRO A C 1
ATOM 764 O O . PRO A 1 97 ? 21.850 1.977 -4.881 1.00 94.25 97 PRO A O 1
ATOM 767 N N . GLY A 1 98 ? 21.352 -0.221 -4.867 1.00 92.94 98 GLY A N 1
ATOM 768 C CA . GLY A 1 98 ? 22.395 -0.623 -3.915 1.00 92.94 98 GLY A CA 1
ATOM 769 C C . GLY A 1 98 ? 22.056 -0.426 -2.430 1.00 92.94 98 GLY A C 1
ATOM 770 O O . GLY A 1 98 ? 22.886 -0.748 -1.585 1.00 92.94 98 GLY A O 1
ATOM 771 N N . SER A 1 99 ? 20.866 0.080 -2.087 1.00 95.69 99 SER A N 1
ATOM 772 C CA . SER A 1 99 ? 20.371 0.085 -0.700 1.00 95.69 99 SER A CA 1
ATOM 773 C C . SER A 1 99 ? 19.629 -1.209 -0.349 1.00 95.69 99 SER A C 1
ATOM 775 O O . SER A 1 99 ? 19.028 -1.834 -1.222 1.00 95.69 99 SER A O 1
ATOM 777 N N . ASP A 1 100 ? 19.561 -1.556 0.940 1.00 93.25 100 ASP A N 1
ATOM 778 C CA . ASP A 1 100 ? 18.758 -2.694 1.428 1.00 93.25 100 ASP A CA 1
ATOM 779 C C . ASP A 1 100 ? 17.281 -2.583 1.014 1.00 93.25 100 ASP A C 1
ATOM 781 O O . ASP A 1 100 ? 16.617 -3.576 0.732 1.00 93.25 100 ASP A O 1
ATOM 785 N N . GLY A 1 101 ? 16.756 -1.356 0.939 1.00 94.25 101 GLY A N 1
ATOM 786 C CA . GLY A 1 101 ? 15.390 -1.114 0.482 1.00 94.25 101 GLY A CA 1
ATOM 787 C C . GLY A 1 101 ? 15.196 -1.375 -1.013 1.00 94.25 101 GLY A C 1
ATOM 788 O O . GLY A 1 101 ? 14.086 -1.705 -1.418 1.00 94.25 101 GLY A O 1
ATOM 789 N N . PHE A 1 102 ? 16.245 -1.242 -1.830 1.00 97.44 102 PHE A N 1
ATOM 790 C CA . PHE A 1 102 ? 16.183 -1.560 -3.258 1.00 97.44 102 PHE A CA 1
ATOM 791 C C . PHE A 1 102 ? 16.185 -3.067 -3.495 1.00 97.44 102 PHE A C 1
ATOM 793 O O . PHE A 1 102 ? 15.456 -3.524 -4.361 1.00 97.44 102 PHE A O 1
ATOM 800 N N . ALA A 1 103 ? 16.882 -3.844 -2.661 1.00 97.12 103 ALA A N 1
ATOM 801 C CA . ALA A 1 103 ? 16.816 -5.308 -2.699 1.00 97.12 103 ALA A CA 1
ATOM 802 C C . ALA A 1 103 ? 15.411 -5.868 -2.390 1.00 97.12 103 ALA A C 1
ATOM 804 O O . ALA A 1 103 ? 15.143 -7.038 -2.632 1.00 97.12 103 ALA A O 1
ATOM 805 N N . LEU A 1 104 ? 14.500 -5.055 -1.837 1.00 97.69 104 LEU A N 1
ATOM 806 C CA . LEU A 1 104 ? 13.085 -5.424 -1.732 1.00 97.69 104 LEU A CA 1
ATOM 807 C C . LEU A 1 104 ? 12.317 -5.203 -3.038 1.00 97.69 104 LEU A C 1
ATOM 809 O O . LEU A 1 104 ? 11.292 -5.845 -3.220 1.00 97.69 104 LEU A O 1
ATOM 813 N N . LEU A 1 105 ? 12.751 -4.260 -3.878 1.00 98.00 105 LEU A N 1
ATOM 814 C CA . LEU A 1 105 ? 12.133 -3.940 -5.169 1.00 98.00 105 LEU A CA 1
ATOM 815 C C . LEU A 1 105 ? 12.639 -4.865 -6.283 1.00 98.00 105 LEU A C 1
ATOM 817 O O . LEU A 1 105 ? 11.835 -5.292 -7.101 1.00 98.00 105 LEU A O 1
ATOM 821 N N . ASP A 1 106 ? 13.935 -5.179 -6.261 1.00 97.62 106 ASP A N 1
ATOM 822 C CA . ASP A 1 106 ? 14.599 -6.202 -7.076 1.00 97.62 106 ASP A CA 1
ATOM 823 C C . ASP A 1 106 ? 14.290 -7.592 -6.489 1.00 97.62 106 ASP A C 1
ATOM 825 O O . ASP A 1 106 ? 15.022 -8.161 -5.677 1.00 97.62 106 ASP A O 1
ATOM 829 N N . THR A 1 107 ? 13.106 -8.092 -6.817 1.00 97.75 107 THR A N 1
ATOM 830 C CA . THR A 1 107 ? 12.552 -9.349 -6.305 1.00 97.75 107 THR A CA 1
ATOM 831 C C . THR A 1 107 ? 13.142 -10.586 -6.965 1.00 97.75 107 THR A C 1
ATOM 833 O O . THR A 1 107 ? 13.027 -11.679 -6.400 1.00 97.75 107 THR A O 1
ATOM 836 N N . ASN A 1 108 ? 13.743 -10.437 -8.146 1.00 97.00 108 ASN A N 1
ATOM 837 C CA . ASN A 1 108 ? 14.408 -11.529 -8.849 1.00 97.00 108 ASN A CA 1
ATOM 838 C C . ASN A 1 108 ? 15.923 -11.605 -8.527 1.00 97.00 108 ASN A C 1
ATOM 840 O O . ASN A 1 108 ? 16.537 -12.652 -8.750 1.00 97.00 108 ASN A O 1
ATOM 844 N N . GLY A 1 109 ? 16.494 -10.556 -7.923 1.00 96.50 109 GLY A N 1
ATOM 845 C CA . GLY A 1 109 ? 17.876 -10.473 -7.460 1.00 96.50 109 GLY A CA 1
ATOM 846 C C . GLY A 1 109 ? 18.905 -10.251 -8.570 1.00 96.50 109 GLY A C 1
ATOM 847 O O . GLY A 1 109 ? 20.065 -10.640 -8.389 1.00 96.50 109 GLY A O 1
ATOM 848 N N . ASP A 1 110 ? 18.510 -9.702 -9.720 1.00 96.31 110 ASP A N 1
ATOM 849 C CA . ASP A 1 110 ? 19.392 -9.497 -10.876 1.00 96.31 110 ASP A CA 1
ATOM 850 C C . ASP A 1 110 ? 20.116 -8.134 -10.882 1.00 96.31 110 ASP A C 1
ATOM 852 O O . ASP A 1 110 ? 20.992 -7.888 -11.721 1.00 96.31 110 ASP A O 1
ATOM 856 N N . GLY A 1 111 ? 19.829 -7.282 -9.895 1.00 95.69 111 GLY A N 1
ATOM 857 C CA . GLY A 1 111 ? 20.404 -5.951 -9.735 1.00 95.69 111 GLY A CA 1
ATOM 858 C C . GLY A 1 111 ? 19.654 -4.852 -10.490 1.00 95.69 111 GLY A C 1
ATOM 859 O O . GLY A 1 111 ? 20.050 -3.683 -10.388 1.00 95.69 111 GLY A O 1
ATOM 860 N N . ALA A 1 112 ? 18.597 -5.188 -11.230 1.00 96.00 112 ALA A N 1
ATOM 861 C CA . ALA A 1 112 ? 17.679 -4.254 -11.860 1.00 96.00 112 ALA A CA 1
ATOM 862 C C . ALA A 1 112 ? 16.332 -4.236 -11.120 1.00 96.00 112 ALA A C 1
ATOM 864 O O . ALA A 1 112 ? 15.993 -5.136 -10.369 1.00 96.00 112 ALA A O 1
ATOM 865 N N . TRP A 1 113 ? 15.587 -3.143 -11.290 1.00 97.12 113 TRP A N 1
ATOM 866 C CA . TRP A 1 113 ? 14.188 -3.077 -10.879 1.00 97.12 113 TRP A CA 1
ATOM 867 C C . TRP A 1 113 ? 13.362 -2.807 -12.131 1.00 97.12 113 TRP A C 1
ATOM 869 O O . TRP A 1 113 ? 13.353 -1.674 -12.627 1.00 97.12 113 TRP A O 1
ATOM 879 N N . ASP A 1 114 ? 12.765 -3.857 -12.686 1.00 96.88 114 ASP A N 1
ATOM 880 C CA . ASP A 1 114 ? 12.119 -3.852 -13.998 1.00 96.88 114 ASP A CA 1
ATOM 881 C C . ASP A 1 114 ? 10.870 -4.753 -14.061 1.00 96.88 114 ASP A C 1
ATOM 883 O O . ASP A 1 114 ? 10.349 -5.212 -13.047 1.00 96.88 114 ASP A O 1
ATOM 887 N N . GLY A 1 115 ? 10.309 -4.943 -15.260 1.00 96.44 115 GLY A N 1
ATOM 888 C CA . GLY A 1 115 ? 9.062 -5.692 -15.450 1.00 96.44 115 GLY A CA 1
ATOM 889 C C . GLY A 1 115 ? 9.143 -7.188 -15.120 1.00 96.44 115 GLY A C 1
ATOM 890 O O . GLY A 1 115 ? 8.111 -7.861 -15.132 1.00 96.44 115 GLY A O 1
ATOM 891 N N . ALA A 1 116 ? 10.333 -7.728 -14.840 1.00 97.19 116 ALA A N 1
ATOM 892 C CA . ALA A 1 116 ? 10.495 -9.072 -14.298 1.00 97.19 116 ALA A CA 1
ATOM 893 C C . ALA A 1 116 ? 10.234 -9.132 -12.780 1.00 97.19 116 ALA A C 1
ATOM 895 O O . ALA A 1 116 ? 10.112 -10.233 -12.234 1.00 97.19 116 ALA A O 1
ATOM 896 N N . ASP A 1 117 ? 10.113 -7.982 -12.108 1.00 98.31 117 ASP A N 1
ATOM 897 C CA . ASP A 1 117 ? 9.856 -7.908 -10.678 1.00 98.31 117 ASP A CA 1
ATOM 898 C C . ASP A 1 117 ? 8.387 -8.024 -10.294 1.00 98.31 117 ASP A C 1
ATOM 900 O O . ASP A 1 117 ? 7.458 -7.591 -10.978 1.00 98.31 117 ASP A O 1
ATOM 904 N N . ASN A 1 118 ? 8.163 -8.588 -9.112 1.00 98.06 118 ASN A N 1
ATOM 905 C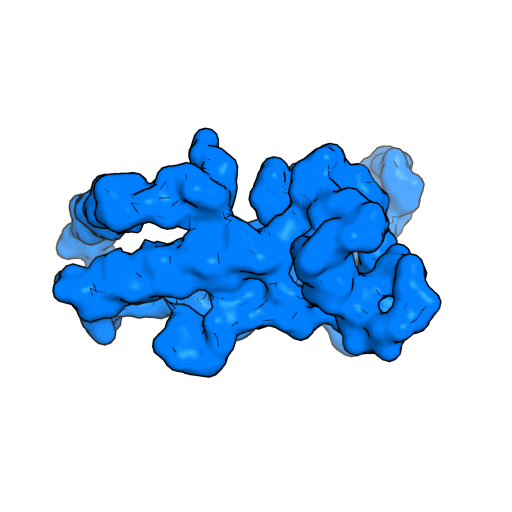 CA . ASN A 1 118 ? 6.832 -8.751 -8.574 1.00 98.06 118 ASN A CA 1
ATOM 906 C C . ASN A 1 118 ? 6.268 -7.404 -8.093 1.00 98.06 118 ASN A C 1
ATOM 908 O O . ASN A 1 118 ? 6.707 -6.850 -7.087 1.00 98.06 118 ASN A O 1
ATOM 912 N N . ALA A 1 119 ? 5.204 -6.936 -8.744 1.00 98.00 119 ALA A N 1
ATOM 913 C CA . ALA A 1 119 ? 4.525 -5.679 -8.420 1.00 98.00 119 ALA A CA 1
ATOM 914 C C . ALA A 1 119 ? 3.896 -5.607 -7.012 1.00 98.00 119 ALA A C 1
ATOM 916 O O . ALA A 1 119 ? 3.442 -4.541 -6.589 1.00 98.00 119 ALA A O 1
ATOM 917 N N . TYR A 1 120 ? 3.808 -6.734 -6.303 1.00 98.44 120 TYR A N 1
ATOM 918 C CA . TYR A 1 120 ? 2.978 -6.901 -5.112 1.00 98.44 120 TYR A CA 1
ATOM 919 C C . TYR A 1 120 ? 3.768 -7.380 -3.888 1.00 98.44 120 TYR A C 1
ATOM 921 O O . TYR A 1 120 ? 3.640 -6.806 -2.803 1.00 98.44 120 TYR A O 1
ATOM 929 N N . ALA A 1 121 ? 4.606 -8.404 -4.057 1.00 97.81 121 ALA A N 1
ATOM 930 C CA . ALA A 1 121 ? 5.358 -9.058 -2.988 1.00 97.81 121 ALA A CA 1
ATOM 931 C C . ALA A 1 121 ? 6.199 -8.098 -2.120 1.00 97.81 121 ALA A C 1
ATOM 933 O O . ALA A 1 121 ? 6.158 -8.254 -0.896 1.00 97.81 121 ALA A O 1
ATOM 934 N N . PRO A 1 122 ? 6.876 -7.064 -2.668 1.00 98.12 122 PRO A N 1
ATOM 935 C CA . PRO A 1 122 ? 7.651 -6.113 -1.866 1.00 98.12 122 PRO A CA 1
ATOM 936 C C . PRO A 1 122 ? 6.825 -5.380 -0.806 1.00 98.12 122 PRO A C 1
ATOM 938 O O . PRO A 1 122 ? 7.353 -4.952 0.221 1.00 98.12 122 PRO A O 1
ATOM 941 N N . TYR A 1 123 ? 5.525 -5.218 -1.059 1.00 98.50 123 TYR A N 1
ATOM 942 C CA . TYR A 1 123 ? 4.624 -4.383 -0.271 1.00 98.50 123 TYR A CA 1
ATOM 943 C C . TYR A 1 123 ? 3.668 -5.187 0.608 1.00 98.50 123 TYR A C 1
ATOM 945 O O . TYR A 1 123 ? 2.926 -4.588 1.386 1.00 98.50 123 TYR A O 1
ATOM 953 N N . TYR A 1 124 ? 3.646 -6.516 0.500 1.00 98.62 124 TYR A N 1
ATOM 954 C CA . TYR A 1 124 ? 2.721 -7.338 1.271 1.00 98.62 124 TYR A CA 1
ATOM 955 C C . TYR A 1 124 ? 3.131 -7.379 2.761 1.00 98.62 124 TYR A C 1
ATOM 957 O O . TYR A 1 124 ? 4.259 -7.774 3.083 1.00 98.62 124 TYR A O 1
ATOM 965 N N . PRO A 1 125 ? 2.268 -6.941 3.701 1.00 98.38 125 PRO A N 1
ATOM 966 C CA . PRO A 1 125 ? 2.650 -6.796 5.106 1.00 98.38 125 PRO A CA 1
ATOM 967 C C . PRO A 1 125 ? 2.506 -8.089 5.930 1.00 98.38 125 PRO A C 1
ATOM 969 O O . PRO A 1 125 ? 3.038 -8.133 7.043 1.00 98.38 125 PRO A O 1
ATOM 972 N N . GLY A 1 126 ? 1.872 -9.128 5.374 1.00 98.38 126 GLY A N 1
ATOM 973 C CA . GLY A 1 126 ? 1.723 -10.462 5.968 1.00 98.38 126 GLY A CA 1
ATOM 974 C C . GLY A 1 126 ? 0.275 -10.842 6.292 1.00 98.38 126 GLY A C 1
ATOM 975 O O . GLY A 1 126 ? -0.535 -9.986 6.650 1.00 98.38 126 GLY A O 1
ATOM 976 N N . ASP A 1 127 ? -0.028 -12.138 6.200 1.00 98.12 127 ASP A N 1
ATOM 977 C CA . ASP A 1 127 ? -1.350 -12.732 6.458 1.00 98.12 127 ASP A CA 1
ATOM 978 C C . ASP A 1 127 ? -1.883 -12.438 7.870 1.00 98.12 127 ASP A C 1
ATOM 980 O O . ASP A 1 127 ? -3.086 -12.447 8.103 1.00 98.12 127 ASP A O 1
ATOM 984 N N . ASP A 1 128 ? -0.996 -12.178 8.835 1.00 97.31 128 ASP A N 1
ATOM 985 C CA . ASP A 1 128 ? -1.359 -11.925 10.231 1.00 97.31 128 ASP A CA 1
ATOM 986 C C . ASP A 1 128 ? -1.974 -10.537 10.468 1.00 97.31 128 ASP A C 1
ATOM 988 O O . ASP A 1 128 ? -2.572 -10.305 11.522 1.00 97.31 128 ASP A O 1
ATOM 992 N N . VAL A 1 129 ? -1.822 -9.618 9.509 1.00 97.00 129 VAL A N 1
ATOM 993 C CA . VAL A 1 129 ? -2.322 -8.236 9.598 1.00 97.00 129 VAL A CA 1
ATOM 994 C C . VAL A 1 129 ? -3.232 -7.832 8.437 1.00 97.00 129 VAL A C 1
ATOM 996 O O . VAL A 1 129 ? -3.842 -6.766 8.498 1.00 97.00 129 VAL A O 1
ATOM 999 N N . VAL A 1 130 ? -3.317 -8.639 7.374 1.00 97.94 130 VAL A N 1
ATOM 1000 C CA . VAL A 1 130 ? -4.210 -8.399 6.231 1.00 97.94 130 VAL A CA 1
ATOM 1001 C C . VAL A 1 130 ? -5.453 -9.257 6.370 1.00 97.94 130 VAL A C 1
ATOM 1003 O O . VAL A 1 130 ? -5.374 -10.479 6.353 1.00 97.94 130 VAL A O 1
ATOM 1006 N N . GLU A 1 131 ? -6.614 -8.614 6.418 1.00 96.44 131 GLU A N 1
ATOM 1007 C CA . GLU A 1 131 ? -7.894 -9.318 6.503 1.00 96.44 131 GLU A CA 1
ATOM 1008 C C . GLU A 1 131 ? -8.588 -9.398 5.141 1.00 96.44 131 GLU A C 1
ATOM 1010 O O . GLU A 1 131 ? -9.281 -10.370 4.854 1.00 96.44 131 GLU A O 1
ATOM 1015 N N . TRP A 1 132 ? -8.396 -8.389 4.283 1.00 97.75 132 TRP A N 1
ATOM 1016 C CA . TRP A 1 132 ? -8.929 -8.359 2.920 1.00 97.75 132 TRP A CA 1
ATOM 1017 C C . TRP A 1 132 ? -7.902 -7.827 1.926 1.00 97.75 132 TRP A C 1
ATOM 1019 O O . TRP A 1 132 ? -7.123 -6.919 2.227 1.00 97.75 132 TRP A O 1
ATOM 1029 N N . VAL A 1 133 ? -7.963 -8.353 0.705 1.00 98.12 133 VAL A N 1
ATOM 1030 C CA . VAL A 1 133 ? -7.211 -7.844 -0.444 1.00 98.12 133 VAL A CA 1
ATOM 1031 C C . VAL A 1 133 ? -8.173 -7.126 -1.382 1.00 98.12 133 VAL A C 1
ATOM 1033 O O . VAL A 1 133 ? -9.225 -7.659 -1.728 1.00 98.12 133 VAL A O 1
ATOM 1036 N N . GLY A 1 134 ? -7.815 -5.914 -1.795 1.00 97.25 134 GLY A N 1
ATOM 1037 C CA . GLY A 1 134 ? -8.479 -5.208 -2.889 1.00 97.25 134 GLY A CA 1
ATOM 1038 C C . GLY A 1 134 ? -7.526 -4.968 -4.058 1.00 97.25 134 GLY A C 1
ATOM 1039 O O . GLY A 1 134 ? -6.334 -5.245 -3.961 1.00 97.25 134 GLY A O 1
ATOM 1040 N N . LEU A 1 135 ? -8.029 -4.347 -5.124 1.00 97.12 135 LEU A N 1
ATOM 1041 C CA . LEU A 1 135 ? -7.216 -3.899 -6.254 1.00 97.12 135 LEU A CA 1
ATOM 1042 C C . LEU A 1 135 ? -7.770 -2.583 -6.815 1.00 97.12 135 LEU A C 1
ATOM 1044 O O . LEU A 1 135 ? -8.975 -2.471 -7.042 1.00 97.12 135 LEU A O 1
ATOM 1048 N N . SER A 1 136 ? -6.904 -1.596 -7.044 1.00 95.38 136 SER A N 1
ATOM 1049 C CA . SER A 1 136 ? -7.229 -0.460 -7.918 1.00 95.38 136 SER A CA 1
ATOM 1050 C C . SER A 1 136 ? -6.880 -0.826 -9.358 1.00 95.38 136 SER A C 1
ATOM 1052 O O . SER A 1 136 ? -5.729 -1.144 -9.643 1.00 95.38 136 SER A O 1
ATOM 1054 N N . ALA A 1 137 ? -7.847 -0.746 -10.265 1.00 92.62 137 ALA A N 1
ATOM 1055 C CA . ALA A 1 137 ? -7.639 -0.934 -11.696 1.00 92.62 137 ALA A CA 1
ATOM 1056 C C . ALA A 1 137 ? -8.495 0.079 -12.459 1.00 92.62 137 ALA A C 1
ATOM 1058 O O . ALA A 1 137 ? -9.663 0.279 -12.121 1.00 92.62 137 ALA A O 1
ATOM 1059 N N . TYR A 1 138 ? -7.909 0.716 -13.469 1.00 86.94 138 TYR A N 1
ATOM 1060 C CA . TYR A 1 138 ? -8.593 1.681 -14.321 1.00 86.94 138 TYR A CA 1
ATOM 1061 C C . TYR A 1 138 ? -8.404 1.286 -15.779 1.00 86.94 138 TYR A C 1
ATOM 1063 O O . TYR A 1 138 ? -7.336 0.823 -16.167 1.00 86.94 138 TYR A O 1
ATOM 1071 N N . HIS A 1 139 ? -9.456 1.495 -16.559 1.00 87.06 139 HIS A N 1
ATOM 1072 C CA . HIS A 1 139 ? -9.373 1.559 -18.007 1.00 87.06 139 HIS A CA 1
ATOM 1073 C C . HIS A 1 139 ? -9.007 2.990 -18.396 1.00 87.06 139 HIS A C 1
ATOM 1075 O O . HIS A 1 139 ? -9.676 3.931 -17.957 1.00 87.06 139 HIS A O 1
ATOM 1081 N N . ASP A 1 140 ? -7.941 3.141 -19.176 1.00 82.50 140 ASP A N 1
ATOM 1082 C CA . ASP A 1 140 ? -7.456 4.434 -19.647 1.00 82.50 140 ASP A CA 1
ATOM 1083 C C . ASP A 1 140 ? -7.0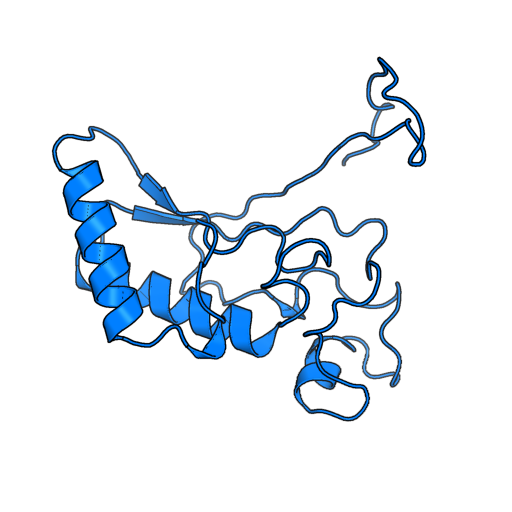62 4.362 -21.129 1.00 82.50 140 ASP A C 1
ATOM 1085 O O . ASP A 1 140 ? -5.930 4.038 -21.482 1.00 82.50 140 ASP A O 1
ATOM 1089 N N . ASP A 1 141 ? -8.007 4.723 -21.997 1.00 84.06 141 ASP A N 1
ATOM 1090 C CA . ASP A 1 141 ? -7.785 4.875 -23.442 1.00 84.06 141 ASP A CA 1
ATOM 1091 C C . ASP A 1 141 ? -7.342 6.296 -23.826 1.00 84.06 141 ASP A C 1
ATOM 1093 O O . ASP A 1 141 ? -7.331 6.662 -25.005 1.00 84.06 141 ASP A O 1
ATOM 1097 N N . THR A 1 142 ? -6.990 7.144 -22.855 1.00 81.81 142 THR A N 1
ATOM 1098 C CA . THR A 1 142 ? -6.556 8.512 -23.162 1.00 81.81 142 THR A CA 1
ATOM 1099 C C . THR A 1 142 ? -5.124 8.558 -23.680 1.00 81.81 142 THR A C 1
ATOM 1101 O O . THR A 1 142 ? -4.765 9.513 -24.364 1.00 81.81 142 THR A O 1
ATOM 1104 N N . ALA A 1 143 ? -4.285 7.571 -23.341 1.00 75.56 143 ALA A N 1
ATOM 1105 C CA . ALA A 1 143 ? -2.833 7.622 -23.543 1.00 75.56 143 ALA A CA 1
ATOM 1106 C C . ALA A 1 143 ? -2.201 8.936 -23.019 1.00 75.56 143 ALA A C 1
ATOM 1108 O O . ALA A 1 143 ? -1.264 9.474 -23.615 1.00 75.56 143 ALA A O 1
ATOM 1109 N N . GLY A 1 144 ? -2.757 9.498 -21.937 1.00 70.56 144 GLY A N 1
ATOM 1110 C CA . GLY A 1 144 ? -2.354 10.792 -21.375 1.00 70.56 144 GLY A CA 1
ATOM 1111 C C . GLY A 1 144 ? -2.899 12.021 -22.118 1.00 70.56 144 GLY A C 1
ATOM 1112 O O . GLY A 1 144 ? -2.460 13.141 -21.852 1.00 70.56 144 GLY A O 1
ATOM 1113 N N . GLN A 1 145 ? -3.830 11.840 -23.060 1.00 82.06 145 GLN A N 1
ATOM 1114 C CA . GLN A 1 145 ? -4.518 12.915 -23.779 1.00 82.06 145 GLN A CA 1
ATOM 1115 C C . GLN A 1 145 ? -5.870 13.267 -23.134 1.00 82.06 145 GLN A C 1
ATOM 1117 O O . GLN A 1 145 ? -6.127 12.991 -21.964 1.00 82.06 145 GLN A O 1
ATOM 1122 N N . ALA A 1 146 ? -6.736 13.956 -23.884 1.00 86.56 146 ALA A N 1
ATOM 1123 C CA . ALA A 1 146 ? -8.066 14.319 -23.416 1.00 86.56 146 ALA A CA 1
ATOM 1124 C C . ALA A 1 146 ? -8.889 13.073 -23.058 1.00 86.56 146 ALA A C 1
ATOM 1126 O O . ALA A 1 146 ? -8.785 12.040 -23.717 1.00 86.56 146 ALA A O 1
ATOM 1127 N N . ALA A 1 147 ? -9.747 13.208 -22.044 1.00 85.81 147 ALA A N 1
ATOM 1128 C CA . ALA A 1 147 ? -10.656 12.147 -21.635 1.00 85.81 147 ALA A CA 1
ATOM 1129 C C . ALA A 1 147 ? -11.511 11.671 -22.820 1.00 85.81 147 ALA A C 1
ATOM 1131 O O . ALA A 1 147 ? -12.196 12.470 -23.466 1.00 85.81 147 ALA A O 1
ATOM 1132 N N . VAL A 1 148 ? -11.485 10.365 -23.074 1.00 87.25 148 VAL A N 1
ATOM 1133 C CA . VAL A 1 148 ? -12.336 9.685 -24.052 1.00 87.25 148 VAL A CA 1
ATOM 1134 C C . VAL A 1 148 ? -13.405 8.877 -23.322 1.00 87.25 148 VAL A C 1
ATOM 1136 O O . VAL A 1 148 ? -13.199 8.431 -22.196 1.00 87.25 148 VAL A O 1
ATOM 1139 N N . ASN A 1 149 ? -14.578 8.727 -23.938 1.00 89.12 149 ASN A N 1
ATOM 1140 C CA . ASN A 1 149 ? -15.659 7.912 -23.385 1.00 89.12 149 ASN A CA 1
ATOM 1141 C C . ASN A 1 149 ? -15.628 6.524 -24.030 1.00 89.12 149 ASN A C 1
ATOM 1143 O O . ASN A 1 149 ? -16.258 6.300 -25.066 1.00 89.12 149 ASN A O 1
ATOM 1147 N N . THR A 1 150 ? -14.851 5.631 -23.434 1.00 90.56 150 THR A N 1
ATOM 1148 C CA . THR A 1 150 ? -14.606 4.264 -23.901 1.00 90.56 150 THR A CA 1
ATOM 1149 C C . THR A 1 150 ? -14.939 3.260 -22.802 1.00 90.56 150 THR A C 1
ATOM 1151 O O . THR A 1 150 ? -15.132 3.611 -21.635 1.00 90.56 150 THR A O 1
ATOM 1154 N N . VAL A 1 151 ? -15.086 1.998 -23.199 1.00 89.56 151 VAL A N 1
ATOM 1155 C CA . VAL A 1 151 ? -15.329 0.881 -22.283 1.00 89.56 151 VAL A CA 1
ATOM 1156 C C . VAL A 1 151 ? -14.186 -0.120 -22.418 1.00 89.56 151 VAL A C 1
ATOM 1158 O O . VAL A 1 151 ? -13.699 -0.294 -23.538 1.00 89.56 151 VAL A O 1
ATOM 1161 N N . PRO A 1 152 ? -13.806 -0.814 -21.329 1.00 87.06 152 PRO A N 1
ATOM 1162 C CA . PRO A 1 152 ? -12.729 -1.787 -21.389 1.00 87.06 152 PRO A CA 1
ATOM 1163 C C . PRO A 1 152 ? -13.009 -2.883 -22.417 1.00 87.06 152 PRO A C 1
ATOM 1165 O O . PRO A 1 152 ? -14.145 -3.360 -22.550 1.00 87.06 152 PRO A O 1
ATOM 1168 N N . ALA A 1 153 ? -11.963 -3.331 -23.105 1.00 88.25 153 ALA A N 1
ATOM 1169 C CA . ALA A 1 153 ? -12.039 -4.519 -23.940 1.00 88.25 153 ALA A CA 1
ATOM 1170 C C . ALA A 1 153 ? -12.315 -5.770 -23.084 1.00 88.25 153 ALA A C 1
ATOM 1172 O O . ALA A 1 153 ? -12.022 -5.832 -21.886 1.00 88.25 153 ALA A O 1
ATOM 1173 N N . ALA A 1 154 ? -12.872 -6.813 -23.707 1.00 90.88 154 ALA A N 1
ATOM 1174 C CA . ALA A 1 154 ? -13.083 -8.086 -23.024 1.00 90.88 154 ALA A CA 1
ATOM 1175 C C . ALA A 1 154 ? -11.740 -8.648 -22.515 1.00 90.88 154 ALA A C 1
ATOM 1177 O O . ALA A 1 154 ? -10.829 -8.883 -23.306 1.00 90.88 154 ALA A O 1
ATOM 1178 N N . GLY A 1 155 ? -11.637 -8.866 -21.200 1.00 83.69 155 GLY A N 1
ATOM 1179 C CA . GLY A 1 155 ? -10.435 -9.396 -20.549 1.00 83.69 155 GLY A CA 1
ATOM 1180 C C . GLY A 1 155 ? -9.337 -8.368 -20.249 1.00 83.69 155 GLY A C 1
ATOM 1181 O O . GLY A 1 155 ? -8.238 -8.756 -19.882 1.00 83.69 155 GLY A O 1
ATOM 1182 N N . GLU A 1 156 ? -9.589 -7.066 -20.399 1.00 83.81 156 GLU A N 1
ATOM 1183 C CA . GLU A 1 156 ? -8.551 -6.042 -20.192 1.00 83.81 156 GLU A CA 1
ATOM 1184 C C . GLU A 1 156 ? -8.024 -5.970 -18.747 1.00 83.81 156 GLU A C 1
ATOM 1186 O O . GLU A 1 156 ? -6.838 -5.712 -18.531 1.00 83.81 156 GLU A O 1
ATOM 1191 N N . LEU A 1 157 ? -8.902 -6.217 -17.769 1.00 80.62 157 LEU A N 1
ATOM 1192 C CA . LEU A 1 157 ? -8.646 -6.039 -16.334 1.00 80.62 157 LEU A CA 1
ATOM 1193 C C . LEU A 1 157 ? -8.565 -7.367 -15.554 1.00 80.62 157 LEU A C 1
ATOM 1195 O O . LEU A 1 157 ? -8.656 -7.348 -14.325 1.00 80.62 157 LEU A O 1
ATOM 1199 N N . THR A 1 158 ? -8.466 -8.508 -16.244 1.00 67.44 158 THR A N 1
ATOM 1200 C CA . THR A 1 158 ? -8.514 -9.861 -15.652 1.00 67.44 158 THR A CA 1
ATOM 1201 C C . THR A 1 158 ? -7.362 -10.731 -16.103 1.00 67.44 158 THR A C 1
ATOM 1203 O O . THR A 1 158 ? -7.110 -10.732 -17.327 1.00 67.44 158 THR A O 1
#

pLDDT: mean 93.15, std 6.8, range [61.41, 98.81]

Sequence (158 aa):
VKPTVPLDQIDAGVVRTFVAEIEKISADFRGQLLVRFAPDMNGSWVDWGQQPAAYRSAFRAVAAGFKETNDAGTVMVWQPYLGRDYPFDRHRNAPAPGSDGFALLDTNGDGAWDGADNAYAPYYPGDDVVEWVGLSAYHDDTAGQAAVNTVPAAGELT

Foldseek 3Di:
DADPDALQPLDLVVLLVVLVVVCVVCVVPDDAAEDAPNAQQLAQPGPNHQQLVSLLVSLVSNLVSCCVPPVDRYAYEHEHEDCPQPPDDDHPPHDDQPDPSVVLQVQVPPSDRHSVGDSPRSRDNDPVRHPYYYYHYDDDPQPPHDDDDDDDDVPNRD